Protein AF-A0A9Q6ENH9-F1 (afdb_monomer_lite)

Secondary structure (DSSP, 8-state):
-EEETTEEE-GGGEEEEEEEEEEE-TTT--EEEEEEEEEEEE-TTSPEEEEEE-HHHHHHHHHHHHHHGGGTT---

Radius of gyration: 13.1 Å; chains: 1; bounding box: 32×25×29 Å

Structure (mmCIF, N/CA/C/O backbone):
data_AF-A0A9Q6ENH9-F1
#
_entry.id   AF-A0A9Q6ENH9-F1
#
loop_
_atom_site.group_PDB
_atom_site.id
_atom_site.type_symbol
_atom_site.label_atom_id
_atom_site.label_alt_id
_atom_site.label_comp_id
_atom_site.label_asym_id
_atom_site.label_entity_id
_atom_site.label_seq_id
_atom_site.pdbx_PDB_ins_code
_atom_site.Cartn_x
_atom_site.Cartn_y
_atom_site.Cartn_z
_atom_site.occupancy
_atom_site.B_iso_or_equiv
_atom_site.auth_seq_id
_atom_site.auth_comp_id
_atom_site.auth_asym_id
_atom_site.auth_atom_id
_atom_site.pdbx_PDB_model_num
ATOM 1 N N . MET A 1 1 ? -12.908 -3.950 -3.868 1.00 86.06 1 MET A N 1
ATOM 2 C CA . MET A 1 1 ? -12.025 -2.941 -4.495 1.00 86.06 1 MET A CA 1
ATOM 3 C C . MET A 1 1 ? -11.871 -1.791 -3.511 1.00 86.06 1 MET A C 1
ATOM 5 O O . MET A 1 1 ? -12.859 -1.471 -2.862 1.00 86.06 1 MET A O 1
ATOM 9 N N . LEU A 1 2 ? -10.676 -1.223 -3.361 1.00 89.12 2 LEU A N 1
ATOM 10 C CA . LEU A 1 2 ? -10.374 -0.101 -2.465 1.00 89.12 2 LEU A CA 1
ATOM 11 C C . LEU A 1 2 ? -9.931 1.101 -3.300 1.00 89.12 2 LEU A C 1
ATOM 13 O O . LEU A 1 2 ? -8.999 0.969 -4.086 1.00 89.12 2 LEU A O 1
ATOM 17 N N . GLN A 1 3 ? -10.576 2.252 -3.141 1.00 92.81 3 GLN A N 1
ATOM 18 C CA . GLN A 1 3 ? -10.161 3.478 -3.819 1.00 92.81 3 GLN A CA 1
ATOM 19 C C . GLN A 1 3 ? -9.173 4.256 -2.944 1.00 92.81 3 GLN A C 1
ATOM 21 O O . GLN A 1 3 ? -9.440 4.489 -1.768 1.00 92.81 3 GLN A O 1
ATOM 26 N N . VAL A 1 4 ? -8.040 4.653 -3.521 1.00 90.69 4 VAL A N 1
ATOM 27 C CA . VAL A 1 4 ? -6.991 5.448 -2.874 1.00 90.69 4 VAL A CA 1
ATOM 28 C C . VAL A 1 4 ? -6.618 6.574 -3.829 1.00 90.69 4 VAL A C 1
ATOM 30 O O . VAL A 1 4 ? -6.014 6.323 -4.871 1.00 90.69 4 VAL A O 1
ATOM 33 N N . GLY A 1 5 ? -7.043 7.799 -3.517 1.00 90.12 5 GLY A N 1
ATOM 34 C CA . GLY A 1 5 ? -6.920 8.922 -4.447 1.00 90.12 5 GLY A CA 1
ATOM 35 C C . GLY A 1 5 ? -7.622 8.622 -5.777 1.00 90.12 5 GLY A C 1
ATOM 36 O O . GLY A 1 5 ? -8.819 8.315 -5.812 1.00 90.12 5 GLY A O 1
ATOM 37 N N . SER A 1 6 ? -6.865 8.684 -6.873 1.00 90.81 6 SER A N 1
ATOM 38 C CA . SER A 1 6 ? -7.328 8.339 -8.225 1.00 90.81 6 SER A CA 1
ATOM 39 C C . SER A 1 6 ? -7.167 6.856 -8.586 1.00 90.81 6 SER A C 1
ATOM 41 O O . SER A 1 6 ? -7.601 6.440 -9.661 1.00 90.81 6 SER A O 1
ATOM 43 N N . LEU A 1 7 ? -6.554 6.047 -7.716 1.00 89.75 7 LEU A N 1
ATOM 44 C CA . LEU A 1 7 ? -6.289 4.632 -7.966 1.00 89.75 7 LEU A CA 1
ATOM 45 C C . LEU A 1 7 ? -7.372 3.742 -7.357 1.00 89.75 7 LEU A C 1
ATOM 47 O O . LEU A 1 7 ? -7.874 3.988 -6.261 1.00 89.75 7 LEU A O 1
ATOM 51 N N . VAL A 1 8 ? -7.688 2.647 -8.048 1.00 91.38 8 VAL A N 1
ATOM 52 C CA . VAL A 1 8 ? -8.556 1.584 -7.531 1.00 91.38 8 VAL A CA 1
ATOM 53 C C . VAL A 1 8 ? -7.735 0.308 -7.386 1.00 91.38 8 VAL A C 1
ATOM 55 O O . VAL A 1 8 ? -7.266 -0.265 -8.367 1.00 91.38 8 VAL A O 1
ATOM 58 N N . ILE A 1 9 ? -7.574 -0.152 -6.149 1.00 89.56 9 ILE A N 1
ATOM 59 C CA . ILE A 1 9 ? -6.786 -1.327 -5.783 1.00 89.56 9 ILE A CA 1
ATOM 60 C C . ILE A 1 9 ? -7.715 -2.530 -5.602 1.00 89.56 9 ILE A C 1
ATOM 62 O O . ILE A 1 9 ? -8.668 -2.511 -4.815 1.00 89.56 9 ILE A O 1
ATOM 66 N N . ASN A 1 10 ? -7.423 -3.623 -6.303 1.00 89.75 10 ASN A N 1
ATOM 67 C CA . ASN A 1 10 ? -8.072 -4.899 -6.035 1.00 89.75 10 ASN A CA 1
ATOM 68 C C . ASN A 1 10 ? -7.439 -5.563 -4.806 1.00 89.75 10 ASN A C 1
ATOM 70 O O . ASN A 1 10 ? -6.308 -6.032 -4.872 1.00 89.75 10 ASN A O 1
ATOM 74 N N . LEU A 1 11 ? -8.186 -5.644 -3.702 1.00 88.44 11 LEU A N 1
ATOM 75 C CA . LEU A 1 11 ? -7.718 -6.249 -2.450 1.00 88.44 11 LEU A CA 1
ATOM 76 C C . LEU A 1 11 ? -7.280 -7.712 -2.627 1.00 88.44 11 LEU A C 1
ATOM 78 O O . LEU A 1 11 ? -6.313 -8.135 -2.007 1.00 88.44 11 LEU A O 1
ATOM 82 N N . ASN A 1 12 ? -7.913 -8.465 -3.534 1.00 89.44 12 ASN A N 1
ATOM 83 C CA . ASN A 1 12 ? -7.545 -9.862 -3.800 1.00 89.44 12 ASN A CA 1
ATOM 84 C C . ASN A 1 12 ? -6.187 -10.002 -4.507 1.00 89.44 12 ASN A C 1
ATOM 86 O O . ASN A 1 12 ? -5.582 -11.078 -4.476 1.00 89.44 12 ASN A O 1
ATOM 90 N N . ALA A 1 13 ? -5.715 -8.925 -5.140 1.00 89.38 13 ALA A N 1
ATOM 91 C CA . ALA A 1 13 ? -4.411 -8.856 -5.784 1.00 89.38 13 ALA A CA 1
ATOM 92 C C . ALA A 1 13 ? -3.298 -8.426 -4.817 1.00 89.38 13 ALA A C 1
ATOM 94 O O . ALA A 1 13 ? -2.136 -8.446 -5.212 1.00 89.38 13 ALA A O 1
ATOM 95 N N . ILE A 1 14 ? -3.620 -8.057 -3.573 1.00 90.44 14 ILE A N 1
ATOM 96 C CA . ILE A 1 14 ? -2.630 -7.688 -2.558 1.00 90.44 14 ILE A CA 1
ATOM 97 C C . ILE A 1 14 ? -2.015 -8.963 -1.973 1.00 90.44 14 ILE A C 1
ATOM 99 O O . ILE A 1 14 ? -2.727 -9.898 -1.605 1.00 90.44 14 ILE A O 1
ATOM 103 N N . ALA A 1 15 ? -0.686 -9.000 -1.908 1.00 90.19 15 ALA A N 1
ATOM 104 C CA . ALA A 1 15 ? 0.066 -10.013 -1.180 1.00 90.19 15 ALA A CA 1
ATOM 105 C C . ALA A 1 15 ? 0.194 -9.614 0.297 1.00 90.19 15 ALA A C 1
ATOM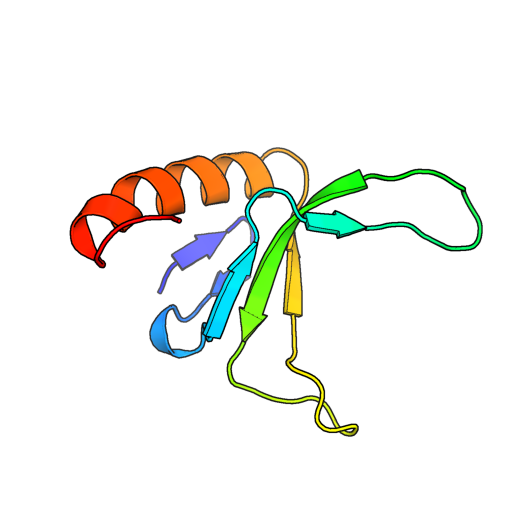 107 O O . ALA A 1 15 ? -0.234 -10.357 1.173 1.00 90.19 15 ALA A O 1
ATOM 108 N N . TYR A 1 16 ? 0.731 -8.420 0.566 1.00 90.50 16 TYR A N 1
ATOM 109 C CA . TYR A 1 16 ? 0.813 -7.835 1.906 1.00 90.50 16 TYR A CA 1
ATOM 110 C C . TYR A 1 16 ? 0.972 -6.310 1.833 1.00 90.50 16 TYR A C 1
ATOM 112 O O . TYR A 1 16 ? 1.201 -5.735 0.763 1.00 90.50 16 TYR A O 1
ATOM 120 N N . VAL A 1 17 ? 0.853 -5.641 2.981 1.00 91.19 17 VAL A N 1
ATOM 121 C CA . VAL A 1 17 ? 0.949 -4.180 3.093 1.00 91.19 17 VAL A CA 1
ATOM 122 C C . VAL A 1 17 ? 1.923 -3.805 4.203 1.00 91.19 17 VAL A C 1
ATOM 124 O O . VAL A 1 17 ? 1.805 -4.291 5.321 1.00 91.19 17 VAL A O 1
ATOM 127 N N . ASN A 1 18 ? 2.861 -2.905 3.912 1.00 93.12 18 ASN A N 1
ATOM 128 C CA . ASN A 1 18 ? 3.743 -2.297 4.903 1.00 93.12 18 ASN A CA 1
ATOM 129 C C . ASN A 1 18 ? 3.277 -0.864 5.200 1.00 93.12 18 ASN A C 1
ATOM 131 O O . ASN A 1 18 ? 3.418 0.034 4.366 1.00 93.12 18 ASN A O 1
ATOM 135 N N . LEU A 1 19 ? 2.735 -0.649 6.401 1.00 93.25 19 LEU A N 1
ATOM 136 C CA . LEU A 1 19 ? 2.135 0.624 6.820 1.00 93.25 19 LEU A CA 1
ATOM 137 C C . LEU A 1 19 ? 3.152 1.727 7.169 1.00 93.25 19 LEU A C 1
ATOM 139 O O . LEU A 1 19 ? 2.771 2.897 7.305 1.00 93.25 19 LEU A O 1
ATOM 143 N N . GLN A 1 20 ? 4.428 1.368 7.318 1.00 92.12 20 GLN A N 1
ATOM 144 C CA . GLN A 1 20 ? 5.530 2.275 7.655 1.00 92.12 20 GLN A CA 1
ATOM 145 C C . GLN A 1 20 ? 6.713 2.101 6.693 1.00 92.12 20 GLN A C 1
ATOM 147 O O . GLN A 1 20 ? 7.883 2.165 7.077 1.00 92.12 20 GLN A O 1
ATOM 152 N N . ALA A 1 21 ? 6.411 1.870 5.417 1.00 92.31 21 ALA A N 1
ATOM 153 C CA . ALA A 1 21 ? 7.431 1.667 4.408 1.00 92.31 21 ALA A CA 1
ATOM 154 C C . ALA A 1 21 ? 8.271 2.936 4.223 1.00 92.31 21 ALA A C 1
ATOM 156 O O . ALA A 1 21 ? 7.744 4.047 4.130 1.00 92.31 21 ALA A O 1
ATOM 157 N N . LYS A 1 22 ? 9.588 2.759 4.125 1.00 89.50 22 LYS A N 1
ATOM 158 C CA . LYS A 1 22 ? 10.522 3.837 3.803 1.00 89.50 22 LYS A CA 1
ATOM 159 C C . LYS A 1 22 ? 10.845 3.794 2.316 1.00 89.50 22 LYS A C 1
ATOM 161 O O . LYS A 1 22 ? 11.191 2.740 1.782 1.00 89.50 22 LYS A O 1
ATOM 166 N N . GLN A 1 23 ? 10.751 4.942 1.659 1.00 84.06 23 GLN A N 1
ATOM 167 C CA . GLN A 1 23 ? 11.304 5.152 0.330 1.00 84.06 23 GLN A CA 1
ATOM 168 C C . GLN A 1 23 ? 12.456 6.147 0.449 1.00 84.06 23 GLN A C 1
ATOM 170 O O . GLN A 1 23 ? 12.262 7.292 0.859 1.00 84.06 23 GLN A O 1
ATOM 175 N N . SER A 1 24 ? 13.655 5.681 0.116 1.00 78.50 24 SER A N 1
ATOM 176 C CA . SER A 1 24 ? 14.857 6.502 0.011 1.00 78.50 24 SER A CA 1
ATOM 177 C C . SER A 1 24 ? 15.299 6.539 -1.443 1.00 78.50 24 SER A C 1
ATOM 179 O O . SER A 1 24 ? 15.488 5.485 -2.054 1.00 78.50 24 SER A O 1
ATOM 181 N N . TYR A 1 25 ? 15.500 7.737 -1.977 1.00 70.69 25 TYR A N 1
ATOM 182 C CA . TYR A 1 25 ? 16.196 7.916 -3.245 1.00 70.69 25 TYR A CA 1
ATOM 183 C C . TYR A 1 25 ? 17.689 8.041 -2.953 1.00 70.69 25 TYR A C 1
ATOM 185 O O . TYR A 1 25 ? 18.088 8.792 -2.060 1.00 70.69 25 TYR A O 1
ATOM 193 N N . VAL A 1 26 ? 18.508 7.286 -3.691 1.00 70.25 26 VAL A N 1
ATOM 194 C CA . VAL A 1 26 ? 19.976 7.260 -3.530 1.00 70.25 26 VAL A CA 1
ATOM 195 C C . VAL A 1 26 ? 20.577 8.665 -3.670 1.00 70.25 26 VAL A C 1
ATOM 197 O O . VAL A 1 26 ? 21.598 8.965 -3.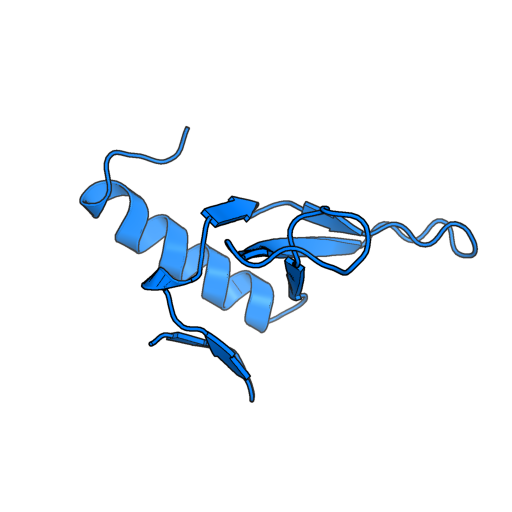059 1.00 70.25 26 VAL A O 1
ATOM 200 N N . THR A 1 27 ? 19.912 9.541 -4.422 1.00 61.25 27 THR A N 1
ATOM 201 C CA . THR A 1 27 ? 20.375 10.885 -4.768 1.00 61.25 27 THR A CA 1
ATOM 202 C C . THR A 1 27 ? 20.134 11.945 -3.695 1.00 61.25 27 THR A C 1
ATOM 204 O O . THR A 1 27 ? 20.995 12.797 -3.517 1.00 61.25 27 THR A O 1
ATOM 207 N N . ASP A 1 28 ? 19.038 11.880 -2.931 1.00 60.06 28 ASP A N 1
ATOM 208 C CA . ASP A 1 28 ? 18.603 13.045 -2.138 1.00 60.06 28 ASP A CA 1
ATOM 209 C C . ASP A 1 28 ? 18.715 12.873 -0.618 1.00 60.06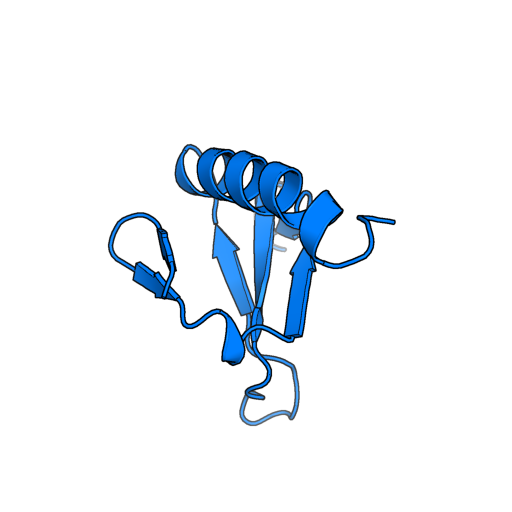 28 ASP A C 1
ATOM 211 O O . ASP A 1 28 ? 18.438 13.811 0.123 1.00 60.06 28 ASP A O 1
ATOM 215 N N . ARG A 1 29 ? 19.089 11.689 -0.106 1.00 61.25 29 ARG A N 1
ATOM 216 C CA . ARG A 1 29 ? 19.065 11.342 1.341 1.00 61.25 29 ARG A CA 1
ATOM 217 C C . ARG A 1 29 ? 17.721 11.603 2.055 1.00 61.25 29 ARG A C 1
ATOM 219 O O . ARG A 1 29 ? 17.608 11.344 3.253 1.00 61.25 29 ARG A O 1
ATOM 226 N N . VAL A 1 30 ? 16.684 12.049 1.347 1.00 69.06 30 VAL A N 1
ATOM 227 C CA . VAL A 1 30 ? 15.341 12.252 1.885 1.00 69.06 30 VAL A CA 1
ATOM 228 C C . VAL A 1 30 ? 14.671 10.889 2.013 1.00 69.06 30 VAL A C 1
ATOM 230 O O . VAL A 1 30 ? 14.288 10.257 1.028 1.00 69.06 30 VAL A O 1
ATOM 233 N N . CYS A 1 31 ? 14.537 10.425 3.252 1.00 76.31 31 CYS A N 1
ATOM 234 C CA . CYS A 1 31 ? 13.704 9.276 3.577 1.00 76.31 31 CYS A CA 1
ATOM 235 C C . CYS A 1 31 ? 12.257 9.735 3.734 1.00 76.31 31 CYS A C 1
ATOM 237 O O . CYS A 1 31 ? 11.926 10.434 4.691 1.00 76.31 31 CYS A O 1
ATOM 239 N N . THR A 1 32 ? 11.387 9.304 2.823 1.00 85.62 32 THR A N 1
ATOM 240 C CA . THR A 1 32 ? 9.942 9.501 2.970 1.00 85.62 32 THR A CA 1
ATOM 241 C C . THR A 1 32 ? 9.329 8.258 3.601 1.00 85.62 32 THR A C 1
ATOM 243 O O . THR A 1 32 ? 9.562 7.140 3.135 1.00 85.62 32 THR A O 1
ATOM 246 N N . VAL A 1 33 ? 8.539 8.446 4.658 1.00 90.62 33 VAL A N 1
ATOM 247 C CA . VAL A 1 33 ? 7.753 7.372 5.279 1.00 90.62 33 VAL A CA 1
ATOM 248 C C . VAL A 1 33 ? 6.348 7.380 4.688 1.00 90.62 33 VAL A C 1
ATOM 250 O O . VAL A 1 33 ? 5.677 8.410 4.668 1.00 90.62 33 VAL A O 1
ATOM 253 N N . GLY A 1 34 ? 5.891 6.223 4.227 1.00 93.88 34 GLY A N 1
ATOM 254 C CA . GLY A 1 34 ? 4.608 6.057 3.556 1.00 93.88 34 GLY A CA 1
ATOM 255 C C . GLY A 1 34 ? 3.985 4.697 3.833 1.00 93.88 34 GLY A C 1
ATOM 256 O O . GLY A 1 34 ? 4.325 4.031 4.814 1.00 93.88 34 GLY A O 1
ATOM 257 N N . VAL A 1 35 ? 3.059 4.301 2.968 1.00 94.31 35 VAL A N 1
ATOM 258 C CA . VAL A 1 35 ? 2.485 2.952 2.939 1.00 94.31 35 VAL A CA 1
ATOM 259 C C . VAL A 1 35 ? 2.896 2.294 1.634 1.00 94.31 35 VAL A C 1
ATOM 261 O O . VAL A 1 35 ? 2.747 2.892 0.570 1.00 94.31 35 VAL A O 1
ATOM 264 N N . ARG A 1 36 ? 3.393 1.059 1.699 1.00 94.31 36 ARG A N 1
ATOM 265 C CA . ARG A 1 36 ? 3.697 0.259 0.511 1.00 94.31 36 ARG A C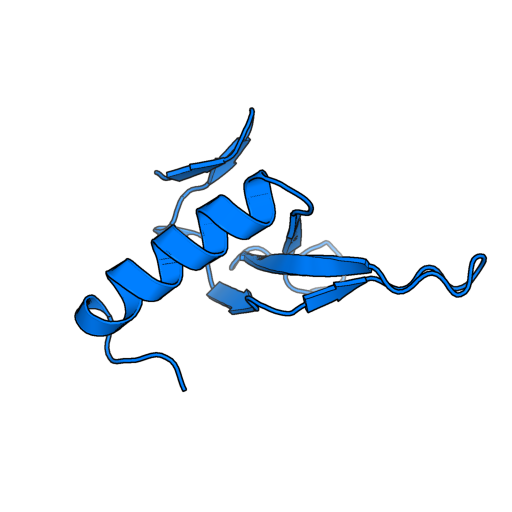A 1
ATOM 266 C C . ARG A 1 36 ? 2.764 -0.937 0.421 1.00 94.31 36 ARG A C 1
ATOM 268 O O . ARG A 1 36 ? 2.701 -1.741 1.347 1.00 94.31 36 ARG A O 1
ATOM 275 N N . VAL A 1 37 ? 2.074 -1.058 -0.704 1.00 92.62 37 VAL A N 1
ATOM 276 C CA . VAL A 1 37 ? 1.193 -2.184 -1.021 1.00 92.62 37 VAL A CA 1
ATOM 277 C C . VAL A 1 37 ? 1.924 -3.090 -1.998 1.00 92.62 37 VAL A C 1
ATOM 279 O O . VAL A 1 37 ? 2.249 -2.651 -3.099 1.00 92.62 37 VAL A O 1
ATOM 282 N N . TYR A 1 38 ? 2.179 -4.333 -1.604 1.00 92.19 38 TYR A N 1
ATOM 283 C CA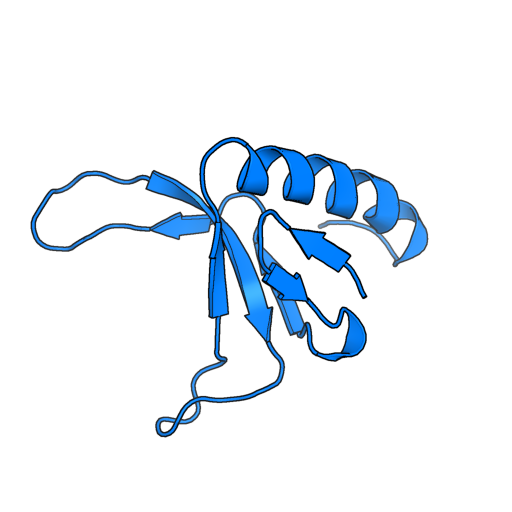 . TYR A 1 38 ? 2.776 -5.343 -2.472 1.00 92.19 38 TYR A CA 1
ATOM 284 C C . TYR A 1 38 ? 1.676 -6.172 -3.121 1.00 92.19 38 TYR A C 1
ATOM 286 O O . TYR A 1 38 ? 0.759 -6.653 -2.451 1.00 92.19 38 TYR A O 1
ATOM 294 N N . LEU A 1 39 ? 1.762 -6.330 -4.433 1.00 91.19 39 LEU A N 1
ATOM 295 C CA . LEU A 1 39 ? 0.812 -7.077 -5.240 1.00 91.19 39 LEU A CA 1
ATOM 296 C C . LEU A 1 39 ? 1.337 -8.494 -5.474 1.00 91.19 39 LEU A C 1
ATOM 298 O O . LEU A 1 39 ? 2.541 -8.714 -5.506 1.00 91.19 39 LEU A O 1
ATOM 302 N N . LYS A 1 40 ? 0.430 -9.453 -5.671 1.00 88.50 40 LYS A N 1
ATOM 303 C CA . LYS A 1 40 ? 0.758 -10.843 -6.032 1.00 88.50 40 LYS A CA 1
ATOM 304 C C . LYS A 1 40 ? 1.402 -10.960 -7.416 1.00 88.50 40 LYS A C 1
ATOM 306 O O . LYS A 1 40 ? 2.039 -11.964 -7.703 1.00 88.50 40 LYS A O 1
ATOM 311 N N . ALA A 1 41 ? 1.190 -9.965 -8.276 1.00 86.88 41 ALA A N 1
ATOM 312 C CA . ALA A 1 41 ? 1.838 -9.896 -9.576 1.00 86.88 41 ALA A CA 1
ATOM 313 C C . ALA A 1 41 ? 3.331 -9.595 -9.404 1.00 86.88 41 ALA A C 1
ATOM 315 O O . ALA A 1 41 ? 3.703 -8.737 -8.602 1.00 86.88 41 ALA A O 1
ATOM 316 N N . SER A 1 42 ? 4.166 -10.278 -10.180 1.00 80.56 42 SER A N 1
ATOM 317 C CA . SER A 1 42 ? 5.592 -9.994 -10.267 1.00 80.56 42 SER A CA 1
ATOM 318 C C . SER A 1 42 ? 5.908 -9.104 -11.468 1.00 80.56 42 SER A C 1
ATOM 320 O O . SER A 1 42 ? 5.207 -9.143 -12.482 1.00 80.56 42 SER A O 1
ATOM 322 N N . ASP A 1 43 ? 6.971 -8.316 -11.362 1.00 77.81 43 ASP A N 1
ATOM 323 C CA . ASP A 1 43 ? 7.597 -7.667 -12.506 1.00 77.81 43 ASP A CA 1
ATOM 324 C C . ASP A 1 43 ? 8.370 -8.681 -13.373 1.00 77.81 43 ASP A C 1
ATOM 326 O O . ASP A 1 43 ? 8.368 -9.893 -13.130 1.00 77.81 43 ASP A O 1
ATOM 330 N N . THR A 1 44 ? 9.018 -8.178 -14.423 1.00 73.00 44 THR A N 1
ATOM 331 C CA . THR A 1 44 ? 9.809 -8.974 -15.373 1.00 73.00 44 THR A CA 1
ATOM 332 C C . THR A 1 44 ? 11.025 -9.655 -14.749 1.00 73.00 44 THR A C 1
ATOM 334 O O . THR A 1 44 ? 11.570 -10.578 -15.347 1.00 73.00 44 THR A O 1
ATOM 337 N N . GLU A 1 45 ? 11.450 -9.215 -13.567 1.00 77.88 45 GLU A N 1
ATOM 338 C CA . GLU A 1 45 ? 12.592 -9.754 -12.826 1.00 77.88 45 GLU A CA 1
ATOM 339 C C . GLU A 1 45 ? 12.142 -10.706 -11.703 1.00 77.88 45 GLU A C 1
ATOM 341 O O . GLU A 1 45 ? 12.966 -11.221 -10.950 1.00 77.88 45 GLU A O 1
ATOM 346 N N . GLY A 1 46 ? 10.835 -10.979 -11.601 1.00 78.75 46 GLY A N 1
ATOM 347 C CA . GLY A 1 46 ? 10.259 -11.863 -10.589 1.00 78.75 46 GLY A CA 1
ATOM 348 C C . GLY A 1 46 ? 10.047 -11.196 -9.228 1.00 78.75 46 GLY A C 1
ATOM 349 O O . GLY A 1 46 ? 9.614 -11.869 -8.290 1.00 78.75 46 GLY A O 1
ATOM 350 N N . ASN A 1 47 ? 10.296 -9.889 -9.096 1.00 81.81 47 ASN A N 1
ATOM 351 C CA . ASN A 1 47 ? 10.032 -9.169 -7.854 1.00 81.81 47 ASN A CA 1
ATOM 352 C C . ASN A 1 47 ? 8.548 -8.824 -7.750 1.00 81.81 47 ASN A C 1
ATOM 354 O O . ASN A 1 47 ? 7.899 -8.524 -8.747 1.00 81.81 47 ASN A O 1
ATOM 358 N N . LEU A 1 48 ? 7.991 -8.810 -6.536 1.00 85.31 48 LEU A N 1
ATOM 359 C CA . LEU A 1 48 ? 6.606 -8.376 -6.343 1.00 85.31 48 LEU A CA 1
ATOM 360 C C . LEU A 1 48 ? 6.441 -6.908 -6.754 1.00 85.31 48 LEU A C 1
ATOM 362 O O . LEU A 1 48 ? 7.095 -6.011 -6.204 1.00 85.31 48 LEU A O 1
ATOM 366 N N . ALA A 1 49 ? 5.501 -6.659 -7.664 1.00 89.44 49 ALA A N 1
ATOM 367 C CA . ALA A 1 49 ? 5.090 -5.310 -8.007 1.00 89.44 49 ALA A CA 1
ATOM 368 C C . ALA A 1 49 ? 4.550 -4.615 -6.750 1.00 89.44 49 ALA A C 1
ATOM 370 O O . ALA A 1 49 ? 3.843 -5.218 -5.939 1.00 89.44 49 ALA A O 1
ATOM 371 N N . ASN A 1 50 ? 4.883 -3.339 -6.563 1.00 91.00 50 ASN A N 1
ATOM 372 C CA . ASN A 1 50 ? 4.430 -2.592 -5.398 1.00 91.00 50 ASN A CA 1
ATOM 373 C C . ASN A 1 50 ? 4.049 -1.153 -5.738 1.00 91.00 50 ASN A C 1
ATOM 375 O O . ASN A 1 50 ? 4.564 -0.558 -6.681 1.00 91.00 50 ASN A O 1
ATOM 379 N N . LEU A 1 51 ? 3.141 -0.607 -4.935 1.00 91.62 51 LEU A N 1
ATOM 380 C CA . LEU A 1 51 ? 2.692 0.778 -4.996 1.00 91.62 51 LEU A CA 1
ATOM 381 C C . LEU A 1 51 ? 3.084 1.475 -3.696 1.00 91.62 51 LEU A C 1
ATOM 383 O O . LEU A 1 51 ? 2.867 0.925 -2.614 1.00 91.62 51 LEU A O 1
ATOM 387 N N . PHE A 1 52 ? 3.653 2.675 -3.796 1.00 93.00 52 PHE A N 1
ATOM 388 C CA . PHE A 1 52 ? 4.047 3.477 -2.642 1.00 93.00 52 PHE A CA 1
ATOM 389 C C . PHE A 1 52 ? 3.189 4.737 -2.546 1.00 93.00 52 PHE A C 1
ATOM 391 O O . PHE A 1 52 ? 3.175 5.555 -3.462 1.00 93.00 52 PHE A O 1
ATOM 398 N N . PHE A 1 53 ? 2.515 4.894 -1.412 1.00 94.44 53 PHE A N 1
ATOM 399 C CA . PHE A 1 53 ? 1.621 6.005 -1.107 1.00 94.44 53 PHE A CA 1
ATOM 400 C C . PHE A 1 53 ? 2.234 6.893 -0.028 1.00 94.44 53 PHE A C 1
ATOM 402 O O . PHE A 1 53 ? 2.869 6.402 0.913 1.00 94.44 53 PHE A O 1
ATOM 409 N N . LYS A 1 54 ? 2.012 8.203 -0.137 1.00 93.88 54 LYS A N 1
ATOM 410 C CA . LYS A 1 54 ? 2.505 9.226 0.799 1.00 93.88 54 LYS A CA 1
ATOM 411 C C . LYS A 1 54 ? 1.397 10.226 1.138 1.00 93.88 54 LYS A C 1
ATOM 413 O O . LYS A 1 54 ? 0.371 10.257 0.470 1.00 93.88 54 LYS A O 1
ATOM 418 N N . GLY A 1 55 ? 1.607 11.042 2.171 1.00 92.38 55 GLY A N 1
ATOM 419 C CA . GLY A 1 55 ? 0.638 12.066 2.583 1.00 92.38 55 GLY A CA 1
ATOM 420 C C . GLY A 1 55 ? -0.729 11.480 2.954 1.00 92.38 55 GLY A C 1
ATOM 421 O O . GLY A 1 55 ? -0.797 10.434 3.600 1.00 92.38 55 GLY A O 1
ATOM 422 N N . GLU A 1 56 ? -1.804 12.139 2.518 1.00 94.12 56 GLU A N 1
ATOM 423 C CA . GLU A 1 56 ? -3.194 11.784 2.851 1.00 94.12 56 GLU A CA 1
ATOM 424 C C . GLU A 1 56 ? -3.569 10.351 2.443 1.00 94.12 56 GLU A C 1
ATOM 426 O O . GLU A 1 56 ? -4.252 9.646 3.186 1.00 94.12 56 GLU A O 1
ATOM 431 N N . GLU A 1 57 ? -3.065 9.871 1.304 1.00 94.19 57 GLU A N 1
ATOM 432 C CA . GLU A 1 57 ? -3.310 8.504 0.832 1.00 94.19 57 GLU A CA 1
ATOM 433 C C . GLU A 1 57 ? -2.709 7.464 1.786 1.00 94.19 57 GLU A C 1
ATOM 435 O O . GLU A 1 57 ? -3.333 6.447 2.096 1.00 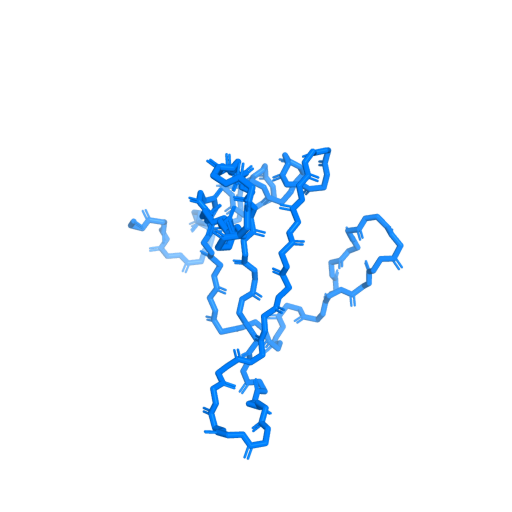94.19 57 GLU A O 1
ATOM 440 N N . ALA A 1 58 ? -1.508 7.735 2.304 1.00 94.69 58 ALA A N 1
ATOM 441 C CA . ALA A 1 58 ? -0.863 6.874 3.288 1.00 94.69 58 ALA A CA 1
ATOM 442 C C . ALA A 1 58 ? -1.631 6.866 4.617 1.00 94.69 58 ALA A C 1
ATOM 444 O O . ALA A 1 58 ? -1.775 5.813 5.239 1.00 94.69 58 ALA A O 1
ATOM 445 N N . GLU A 1 59 ? -2.143 8.015 5.062 1.00 94.62 59 GLU A N 1
ATOM 446 C CA . GLU A 1 59 ? -2.965 8.095 6.274 1.00 94.62 59 GLU A CA 1
ATOM 447 C C . GLU A 1 59 ? -4.287 7.343 6.132 1.00 94.62 59 GLU A C 1
ATOM 449 O O . GLU A 1 59 ? -4.674 6.598 7.037 1.00 94.62 59 GLU A O 1
ATOM 454 N N . TYR A 1 60 ? -4.954 7.501 4.989 1.00 93.69 60 TYR A N 1
ATOM 455 C CA . TYR A 1 60 ? -6.166 6.761 4.660 1.00 93.69 60 TYR A CA 1
ATOM 456 C C . TYR A 1 60 ? -5.919 5.250 4.701 1.00 93.69 60 TYR A C 1
ATOM 458 O O . TYR A 1 60 ? -6.647 4.521 5.376 1.00 93.69 60 TYR A O 1
ATOM 466 N N . LEU A 1 61 ? -4.850 4.784 4.049 1.00 93.44 61 LEU A N 1
ATOM 467 C CA . LEU A 1 61 ? -4.495 3.367 4.018 1.00 93.44 61 LEU A CA 1
ATOM 468 C C . LEU A 1 61 ? -4.162 2.810 5.403 1.00 93.44 61 LEU A C 1
ATOM 470 O O . LEU A 1 61 ? -4.573 1.693 5.714 1.00 93.44 61 LEU A O 1
ATOM 474 N N . ARG A 1 62 ? -3.468 3.575 6.256 1.00 94.31 62 ARG A N 1
ATOM 475 C CA . ARG A 1 62 ? -3.227 3.175 7.652 1.00 94.31 62 ARG A CA 1
ATOM 476 C C . ARG A 1 62 ? -4.538 2.986 8.398 1.00 94.31 62 ARG A C 1
ATOM 478 O O . ARG A 1 62 ? -4.754 1.922 8.961 1.00 94.31 62 ARG A O 1
ATOM 485 N N . LYS A 1 63 ? -5.437 3.974 8.348 1.00 92.38 63 LYS A N 1
ATOM 486 C CA . LYS A 1 63 ? -6.753 3.885 9.002 1.00 92.38 63 LYS A CA 1
ATOM 487 C C . LYS A 1 63 ? -7.540 2.677 8.499 1.00 92.38 63 LYS A C 1
ATOM 489 O O . LYS A 1 63 ? -8.040 1.902 9.310 1.00 92.38 63 LYS A O 1
ATOM 494 N N . TYR A 1 64 ? -7.591 2.492 7.180 1.00 91.69 64 TYR A N 1
ATOM 495 C CA . TYR A 1 64 ? -8.256 1.353 6.560 1.00 91.69 64 TYR A CA 1
ATOM 496 C C . TYR A 1 64 ? -7.683 0.028 7.074 1.00 91.69 64 TYR A C 1
ATOM 498 O O . TYR A 1 64 ? -8.400 -0.722 7.734 1.00 91.69 64 TYR A O 1
ATOM 506 N N . PHE A 1 65 ? -6.393 -0.238 6.850 1.00 88.75 65 PHE A N 1
ATOM 507 C CA . PHE A 1 65 ? -5.781 -1.525 7.184 1.00 88.75 65 PHE A CA 1
ATOM 508 C C . PHE A 1 65 ? -5.714 -1.795 8.687 1.00 88.75 65 PHE A C 1
ATOM 510 O O . PHE A 1 65 ? -5.936 -2.931 9.091 1.00 88.75 65 PHE A O 1
ATOM 517 N N . THR A 1 66 ? -5.520 -0.777 9.528 1.00 87.81 66 THR A N 1
ATOM 518 C CA . THR A 1 66 ? -5.632 -0.932 10.986 1.00 87.81 66 THR A CA 1
ATOM 519 C C . THR A 1 66 ? -7.062 -1.269 11.418 1.00 87.81 66 THR A C 1
ATOM 521 O O . THR A 1 66 ? -7.236 -2.050 12.346 1.00 87.81 66 THR A O 1
ATOM 524 N N . SER A 1 67 ? -8.093 -0.744 10.743 1.00 85.81 67 SER A N 1
ATOM 525 C CA . SER A 1 67 ? -9.492 -1.071 11.067 1.00 85.81 67 SER A CA 1
ATOM 526 C C . SER A 1 67 ? -9.937 -2.459 10.593 1.00 85.81 67 SER A C 1
ATOM 528 O O . SER A 1 67 ? -10.771 -3.082 11.248 1.00 85.81 67 SER A O 1
ATOM 530 N N . VAL A 1 68 ? -9.379 -2.964 9.484 1.00 81.75 68 VAL A N 1
ATOM 531 C CA . VAL A 1 68 ? -9.720 -4.296 8.949 1.00 81.75 68 VAL A CA 1
ATOM 532 C C . VAL A 1 68 ? -8.823 -5.412 9.483 1.00 81.75 68 VAL A C 1
ATOM 534 O O . VAL A 1 68 ? -9.226 -6.569 9.471 1.00 81.75 68 VAL A O 1
ATOM 537 N N . ALA A 1 69 ? -7.637 -5.102 10.007 1.00 67.00 69 ALA A N 1
ATOM 538 C CA . ALA A 1 69 ? -6.731 -6.108 10.555 1.00 67.00 69 ALA A CA 1
ATOM 539 C C . ALA A 1 69 ? -7.317 -7.004 11.665 1.00 67.00 69 ALA A C 1
ATOM 541 O O . ALA A 1 69 ? -7.051 -8.207 11.632 1.00 67.00 69 ALA A O 1
ATOM 542 N N . PRO A 1 70 ? -8.161 -6.506 12.594 1.00 59.91 70 PRO A N 1
ATOM 543 C CA . PRO A 1 70 ? -8.841 -7.364 13.565 1.00 59.91 70 PRO A CA 1
ATOM 544 C C . PRO A 1 70 ? -9.770 -8.396 12.909 1.00 59.91 70 PRO A C 1
ATOM 546 O O . PRO A 1 70 ? -10.049 -9.433 13.498 1.00 59.91 70 PRO A O 1
ATOM 549 N N . GLN A 1 71 ? -10.247 -8.125 11.691 1.00 59.91 71 GLN A N 1
ATOM 550 C CA . GLN A 1 71 ? -11.161 -8.993 10.943 1.00 59.91 71 GLN A CA 1
ATOM 551 C C . GLN A 1 71 ? -10.417 -10.024 10.077 1.00 59.91 71 GLN A C 1
ATOM 553 O O . GLN A 1 71 ? -11.023 -10.994 9.633 1.00 59.91 71 GLN A O 1
ATOM 558 N N . CYS A 1 72 ? -9.108 -9.840 9.863 1.00 52.78 72 CYS A N 1
ATOM 559 C CA . CYS A 1 72 ? -8.271 -10.685 9.003 1.00 52.78 72 CYS A CA 1
ATOM 560 C C . CYS A 1 72 ? -7.207 -11.500 9.765 1.00 52.78 72 CYS A C 1
ATOM 562 O O . CYS A 1 72 ? -6.352 -12.103 9.123 1.00 52.78 72 CYS A O 1
ATOM 564 N N . GLY A 1 73 ? -7.253 -11.543 11.102 1.00 48.38 73 GLY A N 1
ATOM 565 C CA . GLY A 1 73 ? -6.347 -12.369 11.917 1.00 48.38 73 GLY A CA 1
ATOM 566 C C . GLY A 1 73 ? -5.213 -11.626 12.635 1.00 48.38 73 GLY A C 1
ATOM 567 O O . GLY A 1 73 ? -4.356 -12.284 13.212 1.00 48.38 73 GLY A O 1
ATOM 568 N N . GLY A 1 74 ? -5.239 -10.289 12.670 1.00 40.91 74 GLY A N 1
ATOM 569 C CA . GLY A 1 74 ? -4.296 -9.465 13.436 1.00 40.91 74 GLY A CA 1
ATOM 570 C C . GLY A 1 74 ? -3.168 -8.865 12.592 1.00 40.91 74 GLY A C 1
ATOM 571 O O . GLY A 1 74 ? -2.724 -9.450 11.610 1.00 40.91 74 GLY A O 1
ATOM 572 N N . VAL A 1 75 ? -2.733 -7.656 12.967 1.00 45.97 75 VAL A N 1
ATOM 573 C CA . VAL A 1 75 ? -1.441 -7.101 12.532 1.00 45.97 75 VAL A CA 1
ATOM 574 C C . VAL A 1 75 ? -0.412 -7.607 13.537 1.00 45.97 75 VAL A C 1
ATOM 576 O O . VAL A 1 75 ? -0.572 -7.324 14.725 1.00 45.97 75 VAL A O 1
ATOM 579 N N . GLU A 1 76 ? 0.604 -8.333 13.082 1.00 42.66 76 GLU A N 1
ATOM 580 C CA . GLU A 1 76 ? 1.887 -8.410 13.795 1.00 42.66 76 GLU A CA 1
ATOM 581 C C . GLU A 1 76 ? 2.799 -7.268 13.334 1.00 42.66 76 GLU A C 1
ATOM 583 O O . GLU A 1 76 ? 2.816 -6.975 12.112 1.00 42.66 76 GLU A O 1
#

pLDDT: mean 83.38, std 13.65, range [40.91, 94.69]

Organism: NCBI:txid1628746

Sequence (76 aa):
MLQVGSLVINLNAIAYVNLQAKQSYVTDRVCTVGVRVYLKASDTEGNLANLFFKGEEAEYLRKYFTSVAPQCGGVE

Foldseek 3Di:
DDDQPPDDDDPVQFPDKDLFDWDDDPPPRDTATFIKTWGPDADPVRHTDIDTDHDPSSVVVCVVCVVCQVVVPHDD